Protein AF-A0A9E5WQR5-F1 (afdb_monomer_lite)

Secondary structure (DSSP, 8-state):
--GGGTTT--------TTTS-HHHHHHHHHHHHHTT-S-------GGGGSTTSBTTB-SHHHHHHHHHHHHHHHIIIIIIS-PPP--HHHHHHHHHHHHHHTT--

Foldseek 3Di:
DDPVVPLPPPPPPPLELLPDALVVNLVVVVVVVVVVDVDDDYDDDPLLCDACSDPSRVHPVSSVSSVVSVVSNCCSVCPVVVDDDDDPVRSCVVVVVVCVVVVND

Sequence (105 aa):
MGLLDRLGIARRIKFSPEQATARQMMRLADLYLRQKVPCLVLMFHSSSLVPGQSPYVPDTRALEGFYRRLERVFEHCLVTRGCRNAILSELADEVGAFSRMLGVS

Structure (mmCIF, N/CA/C/O backbone):
data_AF-A0A9E5WQR5-F1
#
_entry.id   AF-A0A9E5WQR5-F1
#
loop_
_atom_site.group_PDB
_atom_site.id
_atom_site.type_symbol
_atom_site.label_atom_id
_atom_site.label_alt_id
_atom_site.label_comp_id
_atom_site.label_asym_id
_atom_site.label_entity_id
_atom_site.label_seq_id
_atom_site.pdbx_PDB_ins_code
_atom_site.Cartn_x
_atom_site.Cartn_y
_atom_site.Cartn_z
_atom_site.occupancy
_atom_site.B_iso_or_equiv
_atom_site.auth_seq_id
_atom_site.auth_comp_id
_atom_site.auth_asym_id
_atom_site.auth_atom_id
_atom_site.pdbx_PDB_model_num
ATOM 1 N N . MET A 1 1 ? 8.568 -21.387 16.941 1.00 42.16 1 MET A N 1
ATOM 2 C CA . MET A 1 1 ? 7.101 -21.241 17.058 1.00 42.16 1 MET A CA 1
ATOM 3 C C . MET A 1 1 ? 6.823 -19.876 17.658 1.00 42.16 1 MET A C 1
ATOM 5 O O . MET A 1 1 ? 6.858 -19.725 18.870 1.00 42.16 1 MET A O 1
ATOM 9 N N . GLY A 1 2 ? 6.776 -18.857 16.796 1.00 43.59 2 GLY A N 1
ATOM 10 C CA . GLY A 1 2 ? 6.868 -17.450 17.193 1.00 43.59 2 GLY A CA 1
ATOM 11 C C . GLY A 1 2 ? 5.543 -16.889 17.700 1.00 43.59 2 GLY A C 1
ATOM 12 O O . GLY A 1 2 ? 4.481 -17.287 17.234 1.00 43.59 2 GLY A O 1
ATOM 13 N N . LEU A 1 3 ? 5.633 -15.919 18.609 1.00 46.50 3 LEU A N 1
ATOM 14 C CA . LEU A 1 3 ? 4.528 -15.196 19.255 1.00 46.50 3 LEU A CA 1
ATOM 15 C C . LEU A 1 3 ? 3.465 -14.637 18.275 1.00 46.50 3 LEU A C 1
ATOM 17 O O . LEU A 1 3 ? 2.330 -14.396 18.667 1.00 46.50 3 LEU A O 1
ATOM 21 N N . LEU A 1 4 ? 3.812 -14.496 16.989 1.00 46.44 4 LEU A N 1
ATOM 22 C CA . LEU A 1 4 ? 2.925 -14.089 15.890 1.00 46.44 4 LEU A CA 1
ATOM 23 C C . LEU A 1 4 ? 1.835 -15.116 15.535 1.00 46.44 4 LEU A C 1
ATOM 25 O O . LEU A 1 4 ? 0.834 -14.751 14.922 1.00 46.44 4 LEU A O 1
ATOM 29 N N . ASP A 1 5 ? 2.012 -16.385 15.908 1.00 41.47 5 ASP A N 1
ATOM 30 C CA . ASP A 1 5 ? 1.071 -17.466 15.583 1.00 41.47 5 ASP A CA 1
ATOM 31 C C . ASP A 1 5 ? -0.175 -17.443 16.493 1.00 41.47 5 ASP A C 1
ATOM 33 O O . ASP A 1 5 ? -1.245 -17.913 16.115 1.00 41.47 5 ASP A O 1
ATOM 37 N N . ARG A 1 6 ? -0.064 -16.825 17.681 1.00 46.78 6 ARG A N 1
ATOM 38 C CA . ARG A 1 6 ? -1.126 -16.791 18.703 1.00 46.78 6 ARG A CA 1
ATOM 39 C C . ARG A 1 6 ? -2.149 -15.658 18.550 1.00 46.78 6 ARG A C 1
ATOM 41 O O . ARG A 1 6 ? -3.176 -15.707 19.213 1.00 46.78 6 ARG A O 1
ATOM 48 N N . LEU A 1 7 ? -1.922 -14.682 17.664 1.00 50.03 7 LEU A N 1
ATOM 49 C CA . LEU A 1 7 ? -2.809 -13.516 17.481 1.00 50.03 7 LEU A CA 1
ATOM 50 C C . LEU A 1 7 ? -3.712 -13.583 16.234 1.00 50.03 7 LEU A C 1
ATOM 52 O O . LEU A 1 7 ? -4.296 -12.579 15.838 1.00 50.03 7 LEU A O 1
ATOM 56 N N . GLY A 1 8 ? -3.843 -14.737 15.570 1.00 44.06 8 GLY A N 1
ATOM 57 C CA . GLY A 1 8 ? -4.757 -14.858 14.423 1.00 44.06 8 GLY A CA 1
ATOM 58 C C . GLY A 1 8 ? -4.341 -14.054 13.177 1.00 44.06 8 GLY A C 1
ATOM 59 O O . GLY A 1 8 ? -5.118 -13.940 12.233 1.00 44.06 8 GLY A O 1
ATOM 60 N N . ILE A 1 9 ? -3.088 -13.578 13.114 1.00 50.56 9 ILE A N 1
ATOM 61 C CA . ILE A 1 9 ? -2.458 -12.911 11.947 1.00 50.56 9 ILE A CA 1
ATOM 62 C C . ILE A 1 9 ? -2.328 -13.889 10.746 1.00 50.56 9 ILE A C 1
ATOM 64 O O . ILE A 1 9 ? -1.951 -13.540 9.628 1.00 50.56 9 ILE A O 1
ATOM 68 N N . ALA A 1 10 ? -2.692 -15.154 10.960 1.00 46.47 10 ALA A N 1
ATOM 69 C CA . ALA A 1 10 ? -2.567 -16.284 10.056 1.00 46.47 10 ALA A CA 1
ATOM 70 C C . ALA A 1 10 ? -3.728 -16.441 9.054 1.00 46.47 10 ALA A C 1
ATOM 72 O O . ALA A 1 10 ? -4.210 -17.547 8.816 1.00 46.47 10 ALA A O 1
ATOM 73 N N . ARG A 1 11 ? -4.112 -15.379 8.342 1.00 46.50 11 ARG A N 1
ATOM 74 C CA . ARG A 1 11 ? -4.501 -15.579 6.936 1.00 46.50 11 ARG A CA 1
ATOM 75 C C . ARG A 1 11 ? -3.362 -15.071 6.071 1.00 46.50 11 ARG A C 1
ATOM 77 O O . ARG A 1 11 ? -3.352 -13.949 5.586 1.00 46.50 11 ARG A O 1
ATOM 84 N N . ARG A 1 12 ? -2.374 -15.952 5.885 1.00 50.47 12 ARG A N 1
ATOM 85 C CA . ARG A 1 12 ? -1.264 -15.839 4.924 1.00 50.47 12 ARG A CA 1
ATOM 86 C C . ARG A 1 12 ? -1.764 -15.855 3.467 1.00 50.47 12 ARG A C 1
ATOM 88 O O . ARG A 1 12 ? -1.231 -16.586 2.638 1.00 50.47 12 ARG A O 1
ATOM 95 N N . ILE A 1 13 ? -2.797 -15.092 3.113 1.00 47.31 13 ILE A N 1
ATOM 96 C CA . ILE A 1 13 ? -3.033 -14.796 1.699 1.00 47.31 13 ILE A CA 1
ATOM 97 C C . ILE A 1 13 ? -1.999 -13.732 1.357 1.00 47.31 13 ILE A C 1
ATOM 99 O O . ILE A 1 13 ? -2.035 -12.633 1.905 1.00 47.31 13 ILE A O 1
ATOM 103 N N . LYS A 1 14 ? -1.010 -14.125 0.552 1.00 54.41 14 LYS A N 1
ATOM 104 C CA . LYS A 1 14 ? 0.185 -13.347 0.216 1.00 54.41 14 LYS A CA 1
ATOM 105 C C . LYS A 1 14 ? -0.186 -11.945 -0.281 1.00 54.41 14 LYS A C 1
ATOM 107 O O . LYS A 1 14 ? -0.435 -11.742 -1.465 1.00 54.41 14 LYS A O 1
ATOM 112 N N . PHE A 1 15 ? -0.176 -10.973 0.624 1.00 60.97 15 PHE A N 1
ATOM 113 C CA . PHE A 1 15 ? -0.301 -9.550 0.321 1.00 60.97 15 PHE A CA 1
ATOM 114 C C . PHE A 1 15 ? 1.065 -9.003 -0.131 1.00 60.97 15 PHE A C 1
ATOM 116 O O . PHE A 1 15 ? 1.595 -8.059 0.449 1.00 60.97 15 PHE A O 1
ATOM 123 N N . SER A 1 16 ? 1.682 -9.663 -1.120 1.00 72.06 16 SER A N 1
ATOM 124 C CA . SER A 1 16 ? 2.997 -9.285 -1.642 1.00 72.06 16 SER A CA 1
ATOM 125 C C . SER A 1 16 ? 2.853 -8.617 -3.014 1.00 72.06 16 SER A C 1
ATOM 127 O O . SER A 1 16 ? 2.300 -9.236 -3.932 1.00 72.06 16 SER A O 1
ATOM 129 N N . PRO A 1 17 ? 3.385 -7.396 -3.190 1.00 75.75 17 PRO A N 1
ATOM 130 C CA . PRO A 1 17 ? 3.393 -6.695 -4.475 1.00 75.75 17 PRO A CA 1
ATOM 131 C C . PRO A 1 17 ? 4.301 -7.356 -5.528 1.00 75.75 17 PRO A C 1
ATOM 133 O O . PRO A 1 17 ? 4.252 -6.979 -6.697 1.00 75.75 17 PRO A O 1
ATOM 136 N N . GLU A 1 18 ? 5.112 -8.345 -5.138 1.00 77.31 18 GLU A N 1
ATOM 137 C CA . GLU A 1 18 ? 5.995 -9.106 -6.032 1.00 77.31 18 GLU A CA 1
ATOM 138 C C . GLU A 1 18 ? 5.238 -10.178 -6.829 1.00 77.31 18 GLU A C 1
ATOM 140 O O . GLU A 1 18 ? 5.580 -10.470 -7.971 1.00 77.31 18 GLU A O 1
ATOM 145 N N . GLN A 1 19 ? 4.191 -10.758 -6.234 1.00 74.50 19 GLN A N 1
ATOM 146 C CA . GLN A 1 19 ? 3.475 -11.918 -6.785 1.00 74.50 19 GLN A CA 1
ATOM 147 C C . GLN A 1 19 ? 2.010 -11.619 -7.134 1.00 74.50 19 GLN A C 1
ATOM 149 O O . GLN A 1 19 ? 1.363 -12.428 -7.797 1.00 74.50 19 GLN A O 1
ATOM 154 N N . ALA A 1 20 ? 1.473 -10.478 -6.694 1.00 82.62 20 ALA A N 1
ATOM 155 C CA . ALA A 1 20 ? 0.085 -10.094 -6.914 1.00 82.62 20 ALA A CA 1
ATOM 156 C C . ALA A 1 20 ? -0.034 -8.783 -7.701 1.00 82.62 20 ALA A C 1
ATOM 158 O O . ALA A 1 20 ? 0.763 -7.855 -7.580 1.00 82.62 20 ALA A O 1
ATOM 159 N N . THR A 1 21 ? -1.094 -8.680 -8.500 1.00 87.19 21 THR A N 1
ATOM 160 C CA . THR A 1 21 ? -1.487 -7.409 -9.114 1.00 87.19 21 THR A CA 1
ATOM 161 C C . THR A 1 21 ? -2.092 -6.472 -8.067 1.00 87.19 21 THR A C 1
ATOM 163 O O . THR A 1 21 ? -2.730 -6.925 -7.112 1.00 87.19 21 THR A O 1
ATOM 166 N N . ALA A 1 22 ? -2.012 -5.156 -8.296 1.00 89.88 22 ALA A N 1
ATOM 167 C CA . ALA A 1 22 ? -2.660 -4.169 -7.425 1.00 89.88 22 ALA A CA 1
ATOM 168 C C . ALA A 1 22 ? -4.157 -4.470 -7.220 1.00 89.88 22 ALA A C 1
ATOM 170 O O . ALA A 1 22 ? -4.669 -4.370 -6.112 1.00 89.88 22 ALA A O 1
ATOM 171 N N . ARG A 1 23 ? -4.865 -4.929 -8.265 1.00 90.31 23 ARG A N 1
ATOM 172 C CA . ARG A 1 23 ? -6.292 -5.284 -8.177 1.00 90.31 23 ARG A CA 1
ATOM 173 C C . ARG A 1 23 ? -6.557 -6.452 -7.228 1.00 90.31 23 ARG A C 1
ATOM 175 O O . ARG A 1 23 ? -7.544 -6.421 -6.497 1.00 90.31 23 ARG A O 1
ATOM 182 N N . GLN A 1 24 ? -5.711 -7.480 -7.252 1.00 89.81 24 GLN A N 1
ATOM 183 C CA . GLN A 1 24 ? -5.826 -8.613 -6.331 1.00 89.81 24 GLN A CA 1
ATOM 184 C C . GLN A 1 24 ? -5.565 -8.169 -4.890 1.00 89.81 24 GLN A C 1
ATOM 186 O O . GLN A 1 24 ? -6.323 -8.544 -4.000 1.00 89.81 24 GLN A O 1
ATOM 191 N N . MET A 1 25 ? -4.557 -7.317 -4.679 1.00 90.50 25 MET A N 1
ATOM 192 C CA . MET A 1 25 ? -4.236 -6.771 -3.360 1.00 90.50 25 MET A CA 1
ATOM 193 C C . MET A 1 25 ? -5.373 -5.901 -2.813 1.00 90.50 25 MET A C 1
ATOM 195 O O . MET A 1 25 ? -5.835 -6.146 -1.708 1.00 90.50 25 MET A O 1
ATOM 199 N N . MET A 1 26 ? -5.921 -4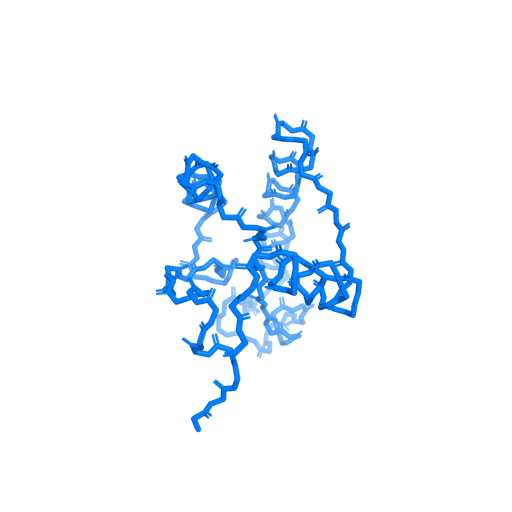.967 -3.596 1.00 92.94 26 MET A N 1
ATOM 200 C CA . MET A 1 26 ? -7.053 -4.133 -3.159 1.00 92.94 26 MET A CA 1
ATOM 201 C C . MET A 1 26 ? -8.279 -4.975 -2.769 1.00 92.94 26 MET A C 1
ATOM 203 O O . MET A 1 26 ? -8.856 -4.782 -1.702 1.00 92.94 26 MET A O 1
ATOM 207 N N . ARG A 1 27 ? -8.629 -5.992 -3.573 1.00 91.31 27 ARG A N 1
ATOM 208 C CA . ARG A 1 27 ? -9.728 -6.921 -3.246 1.00 91.31 27 ARG A CA 1
ATOM 209 C C . ARG A 1 27 ? -9.487 -7.682 -1.944 1.00 91.31 27 ARG A C 1
ATOM 211 O O . ARG A 1 27 ? -10.427 -7.919 -1.184 1.00 91.31 27 ARG A O 1
ATOM 218 N N . LEU A 1 28 ? -8.244 -8.092 -1.709 1.00 88.81 28 LEU A N 1
ATOM 219 C CA . LEU A 1 28 ? -7.856 -8.797 -0.497 1.00 88.81 28 LEU A CA 1
ATOM 220 C C . LEU A 1 28 ? -7.910 -7.874 0.728 1.00 88.81 28 LEU A C 1
ATOM 222 O O . LEU A 1 28 ? -8.447 -8.277 1.757 1.00 88.81 28 LEU A O 1
ATOM 226 N N . ALA A 1 29 ? -7.457 -6.625 0.589 1.00 90.06 29 ALA A N 1
ATOM 227 C CA . ALA A 1 29 ? -7.591 -5.601 1.620 1.00 90.06 29 ALA A CA 1
ATOM 228 C C . ALA A 1 29 ? -9.065 -5.395 1.988 1.00 90.06 29 ALA A C 1
ATOM 230 O O . ALA A 1 29 ? -9.422 -5.464 3.160 1.00 90.06 29 ALA A O 1
ATOM 231 N N . ASP A 1 30 ? -9.953 -5.257 0.999 1.00 92.31 30 ASP A N 1
ATOM 232 C CA . ASP A 1 30 ? -11.386 -5.095 1.254 1.00 92.31 30 ASP A CA 1
ATOM 233 C C . ASP A 1 30 ? -11.991 -6.276 2.013 1.00 92.31 30 ASP A C 1
ATOM 235 O O . ASP A 1 30 ? -12.820 -6.089 2.905 1.00 92.31 30 ASP A O 1
ATOM 239 N N . LEU A 1 31 ? -11.583 -7.496 1.663 1.00 89.75 31 LEU A N 1
ATOM 240 C CA . LEU A 1 31 ? -12.036 -8.720 2.314 1.00 89.75 31 LEU A CA 1
ATOM 241 C C . LEU A 1 31 ? -11.561 -8.805 3.769 1.00 89.75 31 LEU A C 1
ATOM 243 O O . LEU A 1 31 ? -12.332 -9.228 4.631 1.00 89.75 31 LEU A O 1
ATOM 247 N N . TYR A 1 32 ? -10.333 -8.386 4.055 1.00 87.25 32 TYR A N 1
ATOM 248 C CA . TYR A 1 32 ? -9.797 -8.334 5.414 1.00 87.25 32 TYR A CA 1
ATOM 249 C C . TYR A 1 32 ? -10.415 -7.226 6.258 1.00 87.25 32 TYR A C 1
ATOM 251 O O . TYR A 1 32 ? -10.803 -7.473 7.398 1.00 87.25 32 TYR A O 1
ATOM 259 N N . LEU A 1 33 ? -10.623 -6.045 5.683 1.00 87.88 33 LEU A N 1
ATOM 260 C CA . LEU A 1 33 ? -11.320 -4.959 6.364 1.00 87.88 33 LEU A CA 1
ATOM 261 C C . LEU A 1 33 ?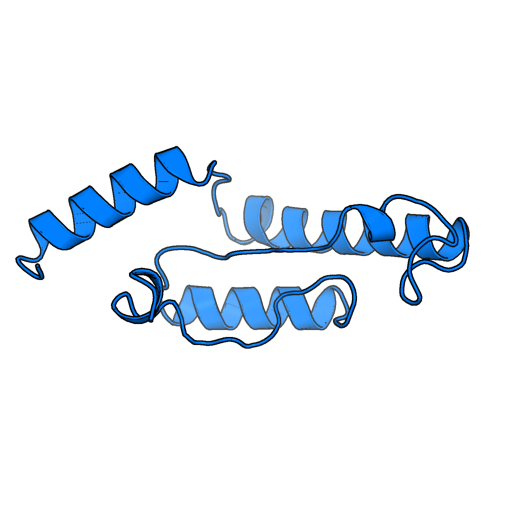 -12.766 -5.346 6.709 1.00 87.88 33 LEU A C 1
ATOM 263 O O . LEU A 1 33 ? -13.234 -5.046 7.803 1.00 87.88 33 LEU A O 1
ATOM 267 N N . ARG A 1 34 ? -13.467 -6.087 5.834 1.00 89.44 34 ARG A N 1
ATOM 268 C CA . ARG A 1 34 ? -14.797 -6.651 6.155 1.00 89.44 34 ARG A CA 1
ATOM 269 C C . ARG A 1 34 ? -14.764 -7.652 7.313 1.00 89.44 34 ARG A C 1
ATOM 271 O O . ARG A 1 34 ? -15.736 -7.745 8.052 1.00 89.44 34 ARG A O 1
ATOM 278 N N . GLN A 1 35 ? -13.660 -8.376 7.480 1.00 86.81 35 GLN A N 1
ATOM 279 C CA . GLN A 1 35 ? -13.432 -9.271 8.620 1.00 86.81 35 GLN A CA 1
ATOM 280 C C . GLN A 1 35 ? -12.992 -8.529 9.890 1.00 86.81 35 GLN A C 1
ATOM 282 O O . GLN A 1 35 ? -12.770 -9.179 10.906 1.00 86.81 35 GLN A O 1
ATOM 287 N N . LYS A 1 36 ? -12.884 -7.192 9.846 1.00 85.06 36 LYS A N 1
ATOM 288 C CA . LYS A 1 36 ? -12.449 -6.345 10.964 1.00 85.06 36 LYS A CA 1
ATOM 289 C C . LYS A 1 36 ? -11.097 -6.779 11.542 1.00 85.06 36 LYS A C 1
ATOM 291 O O . LYS A 1 36 ? -10.910 -6.770 12.755 1.00 85.06 36 LYS A O 1
ATOM 296 N N . VAL A 1 37 ? -10.161 -7.179 10.674 1.00 82.00 37 VAL A N 1
ATOM 297 C CA . VAL A 1 37 ? -8.787 -7.449 11.122 1.00 82.00 37 VAL A CA 1
ATOM 298 C C . VAL A 1 37 ? -8.176 -6.170 11.713 1.00 82.00 37 VAL A C 1
ATOM 300 O O . VAL A 1 37 ? -8.462 -5.082 11.208 1.00 82.00 37 VAL A O 1
ATOM 303 N N . PRO A 1 38 ? -7.323 -6.275 12.746 1.00 75.56 38 PRO A N 1
ATOM 304 C CA . PRO A 1 38 ? -6.753 -5.102 13.406 1.00 75.56 38 PRO A CA 1
ATOM 305 C C . PRO A 1 38 ? -5.709 -4.379 12.545 1.00 75.56 38 PRO A C 1
ATOM 307 O O . PRO A 1 38 ? -5.485 -3.189 12.724 1.00 75.56 38 PRO A O 1
ATOM 310 N N . CYS A 1 39 ? -5.066 -5.076 11.603 1.00 80.88 39 CYS A N 1
ATOM 311 C CA . CYS A 1 39 ? -4.058 -4.489 10.727 1.00 80.88 39 CYS A CA 1
ATOM 312 C C . CYS A 1 39 ? -3.961 -5.211 9.379 1.00 80.88 39 CYS A C 1
ATOM 314 O O . CYS A 1 39 ? -4.310 -6.387 9.245 1.00 80.88 39 CYS A O 1
ATOM 316 N N . LEU A 1 40 ? -3.445 -4.492 8.382 1.00 84.06 40 LEU A N 1
ATOM 317 C CA . LEU A 1 40 ? -3.017 -5.036 7.097 1.00 84.06 40 LEU A CA 1
ATOM 318 C C . LEU A 1 40 ? -1.495 -4.938 7.023 1.00 84.06 40 LEU A C 1
ATOM 320 O O . LEU A 1 40 ? -0.941 -3.855 7.187 1.00 84.06 40 LEU A O 1
ATOM 324 N N . VAL A 1 41 ? -0.824 -6.056 6.750 1.00 81.12 41 VAL A N 1
ATOM 325 C CA . VAL A 1 41 ? 0.639 -6.103 6.641 1.00 81.12 41 VAL A CA 1
ATOM 326 C C . VAL A 1 41 ? 1.027 -6.324 5.182 1.00 81.12 41 VAL A C 1
ATOM 328 O O . VAL A 1 41 ? 0.671 -7.340 4.584 1.00 81.12 41 VAL A O 1
ATOM 331 N N . LEU A 1 42 ? 1.770 -5.372 4.618 1.00 82.06 42 LEU A N 1
ATOM 332 C CA . LEU 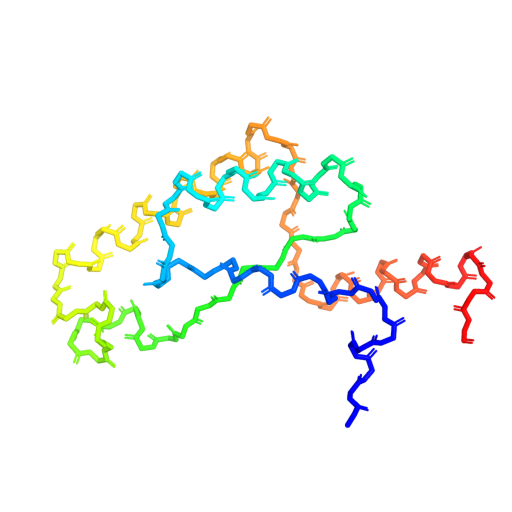A 1 42 ? 2.370 -5.450 3.287 1.00 82.06 42 LEU A CA 1
ATOM 333 C C . LEU A 1 42 ? 3.885 -5.600 3.450 1.00 82.06 42 LEU A C 1
ATOM 335 O O . LEU A 1 42 ? 4.518 -4.774 4.099 1.00 82.06 42 LEU A O 1
ATOM 339 N N . MET A 1 43 ? 4.464 -6.651 2.864 1.00 80.88 43 MET A N 1
ATOM 340 C CA . MET A 1 43 ? 5.906 -6.924 2.911 1.00 80.88 43 MET A CA 1
ATOM 341 C C . MET A 1 43 ? 6.445 -7.240 1.515 1.00 80.88 43 MET A C 1
ATOM 343 O O . MET A 1 43 ? 5.783 -7.919 0.728 1.00 80.88 43 MET A O 1
ATOM 347 N N . PHE A 1 44 ? 7.659 -6.772 1.237 1.00 85.50 44 PHE A N 1
ATOM 348 C CA . PHE A 1 44 ? 8.444 -7.078 0.040 1.00 85.50 44 PHE A CA 1
ATOM 349 C C . PHE A 1 44 ? 9.938 -7.005 0.367 1.00 85.50 44 PHE A C 1
ATOM 351 O O . PHE A 1 44 ? 10.327 -6.437 1.391 1.00 85.50 44 PHE A O 1
ATOM 358 N N . HIS A 1 45 ? 10.777 -7.584 -0.490 1.00 84.38 45 HIS A N 1
ATOM 359 C CA . HIS A 1 45 ? 12.224 -7.587 -0.294 1.00 84.38 45 HIS A CA 1
ATOM 360 C C . HIS A 1 45 ? 12.870 -6.324 -0.874 1.00 84.38 45 HIS A C 1
ATOM 362 O O . HIS A 1 45 ? 12.456 -5.825 -1.919 1.00 84.38 45 HIS A O 1
ATOM 368 N N . SER A 1 46 ? 13.929 -5.821 -0.229 1.00 86.12 46 SER A N 1
ATOM 369 C CA . SER A 1 46 ? 14.694 -4.666 -0.728 1.00 86.12 46 SER A CA 1
ATOM 370 C C . SER A 1 46 ? 15.325 -4.920 -2.100 1.00 86.12 46 SER A C 1
ATOM 372 O O . SER A 1 46 ? 15.507 -3.981 -2.869 1.00 86.12 46 SER A O 1
ATOM 374 N N . SER A 1 47 ? 15.585 -6.184 -2.451 1.00 86.25 47 SER A N 1
ATOM 375 C CA . SER A 1 47 ? 16.029 -6.587 -3.790 1.00 86.25 47 SER A CA 1
ATOM 376 C C . SER A 1 47 ? 15.027 -6.230 -4.891 1.00 86.25 47 SER A C 1
ATOM 378 O O . SER A 1 47 ? 15.431 -6.013 -6.026 1.00 86.25 47 SER A O 1
ATOM 380 N N . SER A 1 48 ? 13.737 -6.102 -4.571 1.00 85.44 48 SER A N 1
ATOM 381 C CA . SER A 1 48 ? 12.703 -5.654 -5.511 1.00 85.44 48 SER A CA 1
ATOM 382 C C . SER A 1 48 ? 12.713 -4.133 -5.739 1.00 85.44 48 SER A C 1
ATOM 384 O O . SER A 1 48 ? 11.993 -3.646 -6.603 1.00 85.44 48 SER A O 1
ATOM 386 N N . LEU A 1 49 ? 13.537 -3.372 -5.007 1.00 88.56 49 LEU A N 1
ATOM 387 C CA . LEU A 1 49 ? 13.761 -1.939 -5.248 1.00 88.56 49 LEU A CA 1
ATOM 388 C C . LEU A 1 49 ? 14.970 -1.664 -6.152 1.00 88.56 49 LEU A C 1
ATOM 390 O O . LEU A 1 49 ? 15.193 -0.518 -6.540 1.00 88.56 49 LEU A O 1
ATOM 394 N N . VAL A 1 50 ? 15.746 -2.696 -6.492 1.00 89.25 50 VAL A N 1
ATOM 395 C CA . VAL A 1 50 ? 16.942 -2.580 -7.331 1.00 89.25 50 VAL A CA 1
ATOM 396 C C . VAL A 1 50 ? 16.733 -3.397 -8.610 1.00 89.25 50 VAL A C 1
ATOM 398 O O . VAL A 1 50 ? 16.583 -4.619 -8.527 1.00 89.25 50 VAL A O 1
ATOM 401 N N . PRO A 1 51 ? 16.732 -2.768 -9.801 1.00 89.19 51 PRO A N 1
ATOM 402 C CA . PRO A 1 51 ? 16.575 -3.486 -11.061 1.00 89.19 51 PRO A CA 1
ATOM 403 C C . PRO A 1 51 ? 17.620 -4.594 -11.221 1.00 89.19 51 PRO A C 1
ATOM 405 O O . PRO A 1 51 ? 18.806 -4.385 -10.964 1.00 89.19 51 PRO A O 1
ATOM 408 N N . GLY A 1 52 ? 17.180 -5.778 -11.639 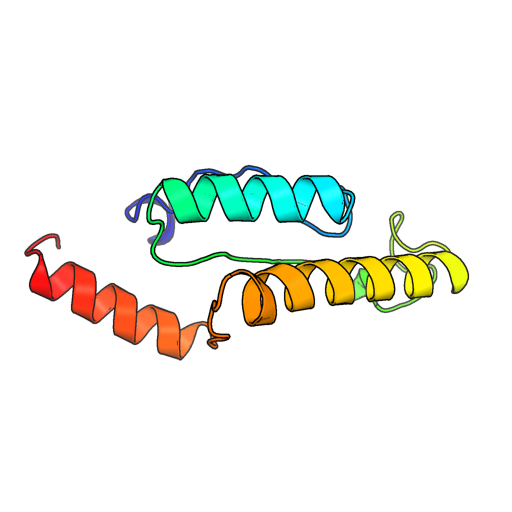1.00 87.12 52 GLY A N 1
ATOM 409 C CA . GLY A 1 52 ? 18.049 -6.926 -11.910 1.00 87.12 52 GLY A CA 1
ATOM 410 C C . GLY A 1 52 ? 18.496 -7.717 -10.675 1.00 87.12 52 GLY A C 1
ATOM 411 O O . GLY A 1 52 ? 19.148 -8.743 -10.832 1.00 87.12 52 GLY A O 1
ATOM 412 N N . GLN A 1 53 ? 18.134 -7.298 -9.454 1.00 84.94 53 GLN A N 1
ATOM 413 C CA . GLN A 1 53 ? 18.471 -8.012 -8.207 1.00 84.94 53 GLN A CA 1
ATOM 414 C C . GLN A 1 53 ? 17.359 -8.962 -7.727 1.00 84.94 53 GLN A C 1
ATOM 416 O O . GLN A 1 53 ? 17.502 -9.643 -6.711 1.00 84.94 53 GLN A O 1
ATOM 421 N N . SER A 1 54 ? 16.236 -9.015 -8.445 1.00 84.56 54 SER A N 1
ATOM 422 C CA . SER A 1 54 ? 15.076 -9.843 -8.122 1.00 84.56 54 SER A CA 1
ATOM 423 C C . SER A 1 54 ? 14.429 -10.373 -9.405 1.00 84.56 54 SER A C 1
ATOM 425 O O . SER A 1 54 ? 14.254 -9.599 -10.348 1.00 84.56 54 SER A O 1
ATOM 427 N N . PRO A 1 55 ? 13.980 -11.645 -9.450 1.00 84.44 55 PRO A N 1
ATOM 428 C CA . PRO A 1 55 ? 13.210 -12.166 -10.582 1.00 84.44 55 PRO A CA 1
ATOM 429 C C . PRO A 1 55 ? 11.913 -11.385 -10.850 1.00 84.44 55 PRO A C 1
ATOM 431 O O . PRO A 1 55 ? 11.393 -11.416 -11.961 1.00 84.44 55 PRO A O 1
ATOM 434 N N . TYR A 1 56 ? 11.380 -10.689 -9.839 1.00 82.62 56 TYR A N 1
ATOM 435 C CA . TYR A 1 56 ? 10.151 -9.894 -9.952 1.00 82.62 56 TYR A CA 1
ATOM 436 C C . TYR A 1 56 ? 10.383 -8.507 -10.559 1.00 82.62 56 TYR A C 1
ATOM 438 O O . TYR A 1 56 ? 9.441 -7.886 -11.056 1.00 82.62 56 TYR A O 1
ATOM 446 N N . VAL A 1 57 ? 11.625 -8.019 -10.499 1.00 89.31 57 VAL A N 1
ATOM 447 C CA . VAL A 1 57 ? 12.041 -6.700 -10.983 1.00 89.31 57 VAL A CA 1
ATOM 448 C C . VAL A 1 57 ? 13.337 -6.860 -11.788 1.00 89.31 57 VAL A C 1
ATOM 450 O O . VAL A 1 57 ? 14.407 -6.442 -11.346 1.00 89.31 57 VAL A O 1
ATOM 453 N N . PRO A 1 58 ? 13.277 -7.519 -12.962 1.00 91.00 58 PRO A N 1
ATOM 454 C CA . PRO A 1 58 ? 14.469 -7.796 -13.764 1.00 91.00 58 PRO A CA 1
ATOM 455 C C . PRO A 1 58 ? 15.070 -6.535 -14.397 1.00 91.00 58 PRO A C 1
ATOM 457 O O . PRO A 1 58 ? 16.258 -6.512 -14.699 1.00 91.00 58 PRO A O 1
ATOM 460 N N . ASP A 1 59 ? 14.267 -5.487 -14.589 1.00 92.19 59 ASP A N 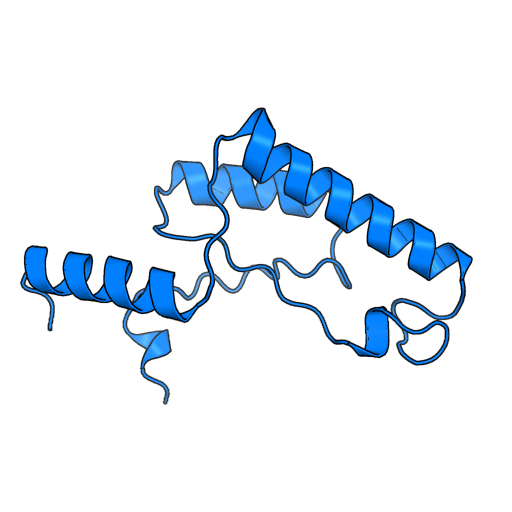1
ATOM 461 C CA . ASP A 1 59 ? 14.662 -4.259 -15.271 1.00 92.19 59 ASP A CA 1
ATOM 462 C C . ASP A 1 59 ? 13.964 -3.017 -14.682 1.00 92.19 59 ASP A C 1
ATOM 464 O O . ASP A 1 59 ? 13.091 -3.101 -13.811 1.00 92.19 59 ASP A O 1
ATOM 468 N N . THR A 1 60 ? 14.365 -1.836 -15.157 1.00 93.31 60 THR A N 1
ATOM 469 C CA . THR A 1 60 ? 13.833 -0.544 -14.698 1.00 93.31 60 THR A CA 1
ATOM 470 C C . THR A 1 60 ? 12.340 -0.383 -14.995 1.00 93.31 60 THR A C 1
ATOM 472 O O . THR A 1 60 ? 11.609 0.193 -14.192 1.00 93.31 60 THR A O 1
ATOM 475 N N . ARG A 1 61 ? 11.844 -0.937 -16.107 1.00 93.94 61 ARG A N 1
ATOM 476 C CA . ARG A 1 61 ? 10.419 -0.864 -16.466 1.00 93.94 61 ARG A CA 1
ATOM 477 C C . ARG A 1 61 ? 9.572 -1.695 -15.501 1.00 93.94 61 ARG A C 1
ATOM 479 O O . ARG A 1 61 ? 8.480 -1.283 -15.108 1.00 93.94 61 ARG A O 1
ATOM 486 N N . ALA A 1 62 ? 10.075 -2.854 -15.093 1.00 91.12 62 ALA A N 1
ATOM 487 C CA . ALA A 1 62 ? 9.462 -3.679 -14.068 1.00 91.12 62 ALA A CA 1
ATOM 488 C C . ALA A 1 62 ? 9.467 -2.976 -12.701 1.00 91.12 62 ALA A C 1
ATOM 490 O O . ALA A 1 62 ? 8.486 -3.105 -11.963 1.00 91.12 62 ALA A O 1
ATOM 491 N N . LEU A 1 63 ? 10.507 -2.190 -12.391 1.00 93.44 63 LEU A N 1
ATOM 492 C CA . LEU A 1 63 ? 10.579 -1.393 -11.161 1.00 93.44 63 LEU A CA 1
ATOM 493 C C . LEU A 1 63 ? 9.516 -0.288 -11.148 1.00 93.44 63 LEU A C 1
ATOM 495 O O . LEU A 1 63 ? 8.792 -0.144 -10.167 1.00 93.44 63 LEU A O 1
ATOM 499 N N . GLU A 1 64 ? 9.341 0.441 -12.251 1.00 94.06 64 GLU A N 1
ATOM 500 C CA . GLU A 1 64 ? 8.248 1.415 -12.381 1.00 94.06 64 GLU A CA 1
ATOM 501 C C . GLU A 1 64 ? 6.875 0.752 -12.212 1.00 94.06 64 GLU A C 1
ATOM 503 O O . GLU A 1 64 ? 5.996 1.270 -11.520 1.00 94.06 64 GLU A O 1
ATOM 508 N N . GLY A 1 65 ? 6.686 -0.431 -12.807 1.00 92.00 65 GLY A N 1
ATOM 509 C CA . GLY A 1 65 ? 5.478 -1.230 -12.613 1.00 92.00 65 GLY A CA 1
ATOM 510 C C . GLY A 1 65 ? 5.269 -1.641 -11.152 1.00 92.00 65 GLY A C 1
ATOM 511 O O . GLY A 1 65 ? 4.135 -1.662 -10.671 1.00 92.00 65 GLY A O 1
ATOM 512 N N . PHE A 1 66 ? 6.350 -1.938 -10.431 1.00 91.62 66 PHE A N 1
ATOM 513 C CA . PHE A 1 66 ? 6.324 -2.237 -9.004 1.00 91.62 66 PHE A CA 1
ATOM 514 C C . PHE A 1 66 ? 5.908 -1.019 -8.169 1.00 91.62 66 PHE A C 1
ATOM 516 O O . PHE A 1 66 ? 4.972 -1.142 -7.377 1.00 91.62 66 PHE A O 1
ATOM 523 N N . TYR A 1 67 ? 6.484 0.161 -8.413 1.00 93.81 67 TYR A N 1
ATOM 524 C CA . TYR A 1 67 ? 6.076 1.394 -7.730 1.00 93.81 67 TYR A CA 1
ATOM 525 C C . TYR A 1 67 ? 4.616 1.759 -8.000 1.00 93.81 67 TYR A C 1
ATOM 527 O O . TYR A 1 67 ? 3.862 1.971 -7.054 1.00 93.81 67 TYR A O 1
ATOM 535 N N . ARG A 1 68 ? 4.158 1.686 -9.257 1.00 94.75 68 ARG A N 1
ATOM 536 C CA . ARG A 1 68 ? 2.740 1.917 -9.591 1.00 94.75 68 ARG A CA 1
ATOM 537 C C . ARG A 1 68 ? 1.798 0.934 -8.894 1.00 94.75 68 ARG A C 1
ATOM 539 O O . ARG A 1 68 ? 0.649 1.272 -8.610 1.00 94.75 68 ARG A O 1
ATOM 546 N N . ARG A 1 69 ? 2.231 -0.308 -8.639 1.00 93.00 69 ARG A N 1
ATOM 547 C CA . ARG A 1 69 ? 1.437 -1.260 -7.844 1.00 93.00 69 ARG A CA 1
ATOM 548 C C . ARG A 1 69 ? 1.339 -0.810 -6.391 1.00 93.00 69 ARG A C 1
ATOM 550 O O . ARG A 1 69 ? 0.236 -0.837 -5.852 1.00 93.00 69 ARG A O 1
AT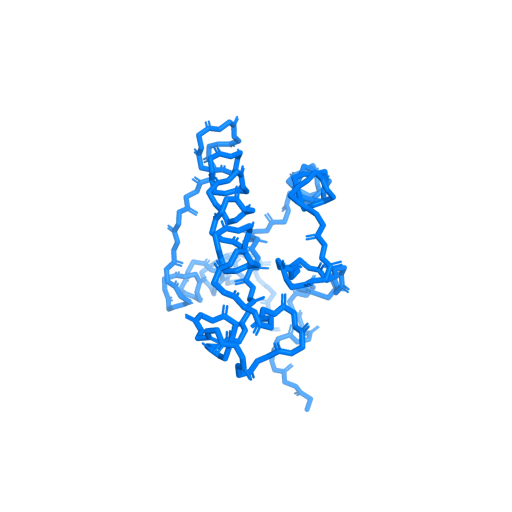OM 557 N N . LEU A 1 70 ? 2.456 -0.403 -5.787 1.00 93.19 70 LEU A N 1
ATOM 558 C CA . LEU A 1 70 ? 2.484 0.099 -4.412 1.00 93.19 70 LEU A CA 1
ATOM 559 C C . LEU A 1 70 ? 1.601 1.337 -4.252 1.00 93.19 70 LEU A C 1
ATOM 561 O O . LEU A 1 70 ? 0.733 1.340 -3.385 1.00 93.19 70 LEU A O 1
ATOM 565 N N . GLU A 1 71 ? 1.755 2.328 -5.132 1.00 94.88 71 GLU A N 1
ATOM 566 C CA . GLU A 1 71 ? 0.959 3.561 -5.132 1.00 94.88 71 GLU A CA 1
ATOM 567 C C . GLU A 1 71 ? -0.538 3.264 -5.128 1.00 94.88 71 GLU A C 1
ATOM 569 O O . GLU A 1 71 ? -1.252 3.712 -4.238 1.00 94.88 71 GLU A O 1
ATOM 574 N N . ARG A 1 72 ? -1.009 2.422 -6.055 1.00 95.19 72 ARG A N 1
ATOM 575 C CA . ARG A 1 72 ? -2.435 2.075 -6.153 1.00 95.19 72 ARG A CA 1
ATOM 576 C C . ARG A 1 72 ? -2.960 1.363 -4.910 1.00 95.19 72 ARG A C 1
ATOM 578 O O . ARG A 1 72 ? -4.110 1.556 -4.530 1.00 95.19 72 ARG A O 1
ATOM 585 N N . VAL A 1 73 ? -2.147 0.503 -4.295 1.00 92.75 73 VAL A N 1
ATOM 586 C CA . VAL A 1 73 ? -2.544 -0.203 -3.070 1.00 92.75 73 VAL A CA 1
ATOM 587 C C . VAL A 1 73 ? -2.587 0.760 -1.885 1.00 92.75 73 VAL A C 1
ATOM 589 O O . VAL A 1 73 ? -3.536 0.702 -1.105 1.00 92.75 73 VAL A O 1
ATOM 592 N N . PHE A 1 74 ? -1.608 1.656 -1.755 1.00 93.44 74 PHE A N 1
ATOM 593 C CA . PHE A 1 74 ? -1.591 2.657 -0.691 1.00 93.44 74 PHE A CA 1
ATOM 594 C C . PHE A 1 74 ? -2.705 3.685 -0.845 1.00 93.44 74 PHE A C 1
ATOM 596 O O . PHE A 1 74 ? -3.379 3.971 0.137 1.00 93.44 74 PHE A O 1
ATOM 603 N N . GLU A 1 75 ? -2.961 4.176 -2.055 1.00 95.75 75 GLU A N 1
ATOM 604 C CA . GLU A 1 75 ? -4.086 5.066 -2.342 1.00 95.75 75 GLU A CA 1
ATOM 605 C C . GLU A 1 75 ? -5.411 4.411 -1.935 1.00 95.75 75 GLU A C 1
ATOM 607 O O . GLU A 1 75 ? -6.186 4.989 -1.174 1.00 95.75 75 GLU A O 1
ATOM 612 N N . HIS A 1 76 ? -5.638 3.159 -2.346 1.00 94.81 76 HIS A N 1
ATOM 613 C CA . HIS A 1 76 ? -6.847 2.430 -1.966 1.00 94.81 76 HIS A CA 1
ATOM 614 C C . HIS A 1 76 ? -6.972 2.277 -0.447 1.00 94.81 76 HIS A C 1
ATOM 616 O O . HIS A 1 76 ? -8.009 2.597 0.127 1.00 94.81 76 HIS A O 1
ATOM 622 N N . CYS A 1 77 ? -5.925 1.810 0.234 1.00 92.69 77 CYS A N 1
ATOM 623 C CA . CYS A 1 77 ? -5.985 1.585 1.678 1.00 92.69 77 CYS A CA 1
ATOM 624 C C . CYS A 1 77 ? -6.125 2.897 2.467 1.00 92.69 77 CYS A C 1
ATOM 626 O O . CYS A 1 77 ? -7.002 3.001 3.320 1.00 92.69 77 CYS A O 1
ATOM 628 N N . LEU A 1 78 ? -5.281 3.891 2.195 1.00 94.19 78 LEU A N 1
ATOM 629 C CA . LEU A 1 78 ? -5.189 5.114 2.994 1.00 94.19 78 LEU A CA 1
ATOM 630 C C . LEU A 1 78 ? -6.289 6.118 2.641 1.00 94.19 78 LEU A C 1
ATOM 632 O O . LEU A 1 78 ? -6.907 6.685 3.536 1.00 94.19 78 LEU A O 1
ATOM 636 N N . VAL A 1 79 ? -6.565 6.315 1.350 1.00 95.38 79 VAL A N 1
ATOM 637 C CA . VAL A 1 79 ? -7.527 7.323 0.883 1.00 95.38 79 VAL A CA 1
ATOM 638 C C . VAL A 1 79 ? -8.921 6.719 0.778 1.00 95.38 79 VAL A C 1
ATOM 640 O O . VAL A 1 79 ? -9.854 7.200 1.412 1.00 95.38 79 VAL A O 1
ATOM 643 N N . THR A 1 80 ? -9.086 5.638 0.009 1.00 95.38 80 THR A N 1
ATOM 644 C CA . THR A 1 80 ? -10.424 5.077 -0.256 1.00 95.38 80 THR A CA 1
ATOM 645 C C . THR A 1 80 ? -11.012 4.356 0.956 1.00 95.38 80 THR A C 1
ATOM 647 O O . THR A 1 80 ? -12.220 4.417 1.187 1.00 95.38 80 THR A O 1
ATOM 650 N N . ARG A 1 81 ? -10.188 3.641 1.730 1.00 94.06 81 ARG A N 1
ATOM 651 C CA . ARG A 1 81 ? -10.648 2.853 2.887 1.00 94.06 81 ARG A CA 1
ATOM 652 C C . ARG A 1 81 ? -10.386 3.521 4.235 1.00 94.06 81 ARG A C 1
ATOM 654 O O . ARG A 1 81 ? -10.890 3.014 5.234 1.00 94.06 81 ARG A O 1
ATOM 661 N N . GLY A 1 82 ? -9.661 4.640 4.262 1.00 93.25 82 GLY A N 1
ATOM 662 C CA . GLY A 1 82 ? -9.383 5.403 5.481 1.00 93.25 82 GLY A CA 1
ATOM 663 C C . GLY A 1 82 ? -8.473 4.680 6.477 1.00 93.25 82 GLY A C 1
ATOM 664 O O . GLY A 1 82 ? -8.534 4.954 7.675 1.00 93.25 82 GLY A O 1
ATOM 665 N N . CYS A 1 83 ? -7.661 3.720 6.023 1.00 90.94 83 CYS A N 1
ATOM 666 C CA . CYS A 1 83 ? -6.656 3.091 6.872 1.00 90.94 83 CYS A CA 1
ATOM 667 C C . CYS A 1 83 ? -5.581 4.108 7.271 1.00 90.94 83 CYS A C 1
ATOM 669 O O . CYS A 1 83 ? -5.282 5.050 6.541 1.00 90.94 83 CYS A O 1
ATOM 671 N N . ARG A 1 84 ? -4.945 3.869 8.416 1.00 89.50 84 ARG A N 1
ATOM 672 C CA . ARG A 1 84 ? -3.785 4.638 8.871 1.00 89.50 84 ARG A CA 1
ATOM 673 C C . ARG A 1 84 ? -2.518 3.820 8.654 1.00 89.50 84 ARG A C 1
ATOM 675 O O . ARG A 1 84 ? -2.555 2.592 8.740 1.00 89.50 84 ARG A O 1
ATOM 682 N N . ASN A 1 85 ? -1.413 4.494 8.350 1.00 85.25 85 ASN A N 1
ATOM 683 C CA . ASN A 1 85 ? -0.099 3.872 8.434 1.00 85.25 85 ASN A CA 1
ATOM 684 C C . ASN A 1 85 ? 0.335 3.802 9.907 1.00 85.25 85 ASN A C 1
ATOM 686 O O . ASN A 1 85 ? -0.111 4.597 10.732 1.00 85.25 85 ASN A O 1
ATOM 690 N N . ALA A 1 86 ? 1.164 2.816 10.224 1.00 79.75 86 ALA A N 1
ATOM 691 C CA . ALA A 1 86 ? 1.763 2.647 11.538 1.00 79.75 86 ALA A CA 1
ATOM 692 C C . ALA A 1 86 ? 3.102 1.933 11.365 1.00 79.75 86 ALA A C 1
ATOM 694 O O . ALA A 1 86 ? 3.246 1.080 10.478 1.00 79.75 86 ALA A O 1
ATOM 695 N N . ILE A 1 87 ? 4.075 2.259 12.210 1.00 78.44 87 ILE A N 1
ATOM 696 C CA . ILE A 1 87 ? 5.275 1.427 12.345 1.00 78.44 87 ILE A CA 1
ATOM 697 C C . ILE A 1 87 ? 4.976 0.229 13.253 1.00 78.44 87 ILE A C 1
ATOM 699 O O . ILE A 1 87 ? 4.065 0.258 14.078 1.00 78.44 87 ILE A O 1
ATOM 703 N N . LEU A 1 88 ? 5.742 -0.857 13.105 1.00 70.50 88 LEU A N 1
ATOM 704 C CA . LEU A 1 88 ? 5.475 -2.107 13.831 1.00 70.50 88 LEU A CA 1
ATOM 705 C C . LEU A 1 88 ? 5.450 -1.934 15.357 1.00 70.50 88 LEU A C 1
ATOM 707 O O . LEU A 1 88 ? 4.687 -2.632 16.014 1.00 70.50 88 LEU A O 1
ATOM 711 N N . SER A 1 89 ? 6.255 -1.023 15.913 1.00 72.06 89 SER A N 1
ATOM 712 C CA . SER A 1 89 ? 6.261 -0.729 17.351 1.00 72.06 89 SER A CA 1
ATOM 713 C C . SER A 1 89 ? 4.952 -0.092 17.821 1.00 72.06 89 SER A C 1
ATOM 715 O O . SER A 1 89 ? 4.382 -0.561 18.798 1.00 72.06 89 SER A O 1
ATOM 717 N N . GLU A 1 90 ? 4.427 0.895 17.089 1.00 75.75 90 GLU A N 1
ATOM 718 C CA . GLU A 1 90 ? 3.135 1.532 17.395 1.00 75.75 90 GLU A CA 1
ATOM 719 C C . GLU A 1 90 ? 1.998 0.507 17.349 1.00 75.75 90 GLU A C 1
ATOM 721 O O . GLU A 1 90 ? 1.162 0.443 18.248 1.00 75.75 90 GLU A O 1
ATOM 726 N N . LEU A 1 91 ? 2.009 -0.362 16.332 1.00 71.75 91 LEU A N 1
ATOM 727 C CA . LEU A 1 91 ? 1.022 -1.430 16.219 1.00 71.75 91 LEU A CA 1
ATOM 728 C C . LEU A 1 91 ? 1.143 -2.448 17.364 1.00 71.75 91 LEU A C 1
ATOM 730 O O . LEU A 1 91 ? 0.130 -2.941 17.855 1.00 71.75 91 LEU A O 1
ATOM 734 N N . ALA A 1 92 ? 2.364 -2.793 17.779 1.00 71.25 92 ALA A N 1
ATOM 735 C CA . ALA A 1 92 ? 2.587 -3.726 18.879 1.00 71.25 92 ALA A CA 1
ATOM 736 C C . ALA A 1 92 ? 2.040 -3.174 20.205 1.00 71.25 92 ALA A C 1
ATOM 738 O O . ALA A 1 92 ? 1.443 -3.929 20.977 1.00 71.25 92 ALA A O 1
ATOM 739 N N . ASP A 1 93 ? 2.176 -1.867 20.431 1.00 74.00 93 ASP A N 1
ATOM 740 C CA . ASP A 1 93 ? 1.617 -1.188 21.597 1.00 74.00 93 ASP A CA 1
ATOM 741 C C . ASP A 1 93 ? 0.081 -1.182 21.567 1.00 74.00 93 ASP A C 1
ATOM 743 O O . ASP A 1 93 ? -0.553 -1.566 22.556 1.00 74.00 93 ASP A O 1
ATOM 747 N N . GLU A 1 94 ? -0.528 -0.838 20.425 1.00 71.25 94 GLU A N 1
ATOM 748 C CA . GLU A 1 94 ? -1.989 -0.821 20.251 1.00 71.25 94 GLU A CA 1
ATOM 749 C C . GLU A 1 94 ? -2.613 -2.218 20.368 1.00 71.25 94 GLU A C 1
ATOM 751 O O . GLU A 1 94 ? -3.592 -2.413 21.091 1.00 71.25 94 GLU A O 1
ATOM 756 N N . VAL A 1 95 ? -2.034 -3.223 19.704 1.00 68.25 95 VAL A N 1
ATOM 757 C CA . VAL A 1 95 ? -2.521 -4.610 19.759 1.00 68.25 95 VAL A CA 1
ATOM 758 C C . VAL A 1 95 ? -2.277 -5.219 21.138 1.00 68.25 95 VAL A C 1
ATOM 760 O O . VAL A 1 95 ? -3.140 -5.925 21.659 1.00 68.25 95 VAL A O 1
ATOM 763 N N . GLY A 1 96 ? -1.138 -4.923 21.769 1.00 64.62 96 GLY A N 1
ATOM 764 C CA . GLY A 1 96 ? -0.857 -5.338 23.141 1.00 64.62 96 GLY A CA 1
ATOM 765 C C . GLY A 1 96 ? -1.852 -4.736 24.135 1.00 64.62 96 GLY A C 1
ATOM 766 O O . GLY A 1 96 ? -2.343 -5.438 25.020 1.00 64.62 96 GLY A O 1
ATOM 767 N N . ALA A 1 97 ? -2.201 -3.457 23.970 1.00 60.41 97 ALA A N 1
ATOM 768 C CA . ALA A 1 97 ? -3.241 -2.803 24.758 1.00 60.41 97 ALA A CA 1
ATOM 769 C C . ALA A 1 97 ? -4.623 -3.430 24.509 1.00 60.41 97 ALA A C 1
ATOM 771 O O . ALA A 1 97 ? -5.351 -3.697 25.464 1.00 60.41 97 ALA A O 1
ATOM 772 N N . PHE A 1 98 ? -4.947 -3.747 23.253 1.00 60.44 98 PHE A N 1
ATOM 773 C CA . PHE A 1 98 ? -6.199 -4.400 22.872 1.00 60.44 98 PHE A CA 1
ATOM 774 C C . PHE A 1 98 ? -6.334 -5.817 23.457 1.00 60.44 98 PHE A C 1
ATOM 776 O O . PHE A 1 98 ? -7.379 -6.158 24.009 1.00 60.44 98 PHE A O 1
ATOM 783 N N . SER A 1 99 ? -5.269 -6.627 23.420 1.00 58.19 99 SER A N 1
ATOM 784 C CA . SER A 1 99 ? -5.261 -7.981 24.002 1.00 58.19 99 SER A CA 1
ATOM 785 C C . SER A 1 99 ? -5.439 -7.949 25.523 1.00 58.19 99 SER A C 1
ATOM 787 O O . SER A 1 99 ? -6.214 -8.734 26.071 1.00 58.19 99 SER A O 1
ATOM 789 N N . ARG A 1 100 ? -4.784 -6.993 26.205 1.00 59.41 100 ARG A N 1
ATOM 790 C CA . ARG A 1 100 ? -4.945 -6.766 27.653 1.00 59.41 100 ARG A CA 1
ATOM 791 C C . ARG A 1 100 ? -6.360 -6.313 28.013 1.00 59.41 100 ARG A C 1
ATOM 793 O O . ARG A 1 100 ? -6.914 -6.797 28.993 1.00 59.41 100 ARG A O 1
ATOM 800 N N . MET A 1 101 ? -6.959 -5.434 27.208 1.00 47.41 101 MET A N 1
ATOM 801 C CA . MET A 1 101 ? -8.337 -4.967 27.398 1.00 47.41 101 MET A CA 1
ATOM 802 C C . MET A 1 101 ? -9.367 -6.100 27.259 1.00 47.41 101 MET A C 1
ATOM 804 O O . MET A 1 101 ? -10.391 -6.080 27.934 1.00 47.41 101 MET A O 1
ATOM 808 N N . LEU A 1 102 ? -9.094 -7.100 26.416 1.00 52.81 102 LEU A N 1
ATOM 809 C CA . LEU A 1 102 ? -9.967 -8.261 26.211 1.00 52.81 102 LEU A CA 1
ATOM 810 C C . LEU A 1 102 ? -9.683 -9.442 27.157 1.00 52.81 102 LEU A C 1
ATOM 812 O O . LEU A 1 102 ? -10.356 -10.466 27.055 1.00 52.81 102 LEU A O 1
ATOM 816 N N . GLY A 1 103 ? -8.711 -9.326 28.070 1.00 45.84 103 GLY A N 1
ATOM 817 C CA . GLY A 1 103 ? -8.390 -10.375 29.046 1.00 45.84 103 GLY A CA 1
ATOM 818 C C . GLY A 1 103 ? -7.814 -11.659 28.438 1.00 45.84 103 GLY A C 1
ATOM 819 O O . GLY A 1 103 ? -7.817 -12.700 29.090 1.00 45.84 103 GLY A O 1
ATOM 820 N N . VAL A 1 104 ? -7.325 -11.603 27.196 1.00 52.19 104 VAL A N 1
ATOM 821 C CA . VAL A 1 104 ? -6.679 -12.733 26.521 1.00 52.19 104 VAL A CA 1
ATOM 822 C C . VAL A 1 104 ? -5.171 -12.537 26.670 1.00 52.19 104 VAL A C 1
ATOM 824 O O . VAL A 1 104 ? -4.595 -11.629 26.066 1.00 52.19 104 VAL A O 1
ATOM 827 N N . SER A 1 105 ? -4.539 -13.325 27.541 1.00 47.12 105 SER A N 1
ATOM 828 C CA . SER A 1 105 ? -3.080 -13.388 27.733 1.00 47.12 105 SER A CA 1
ATOM 829 C C . SER A 1 105 ? -2.588 -14.817 27.557 1.00 47.12 105 SER A C 1
ATOM 831 O O . SER A 1 105 ? -3.293 -15.734 28.031 1.00 47.12 105 SER A O 1
#

pLDDT: mean 78.0, std 16.86, range [41.47, 95.75]

Radius of gyration: 15.72 Å; chains: 1; bounding box: 33×29×46 Å